Protein AF-A0A2H0V6Q1-F1 (afdb_monomer_lite)

Organism: NCBI:txid1974563

pLDDT: mean 87.44, std 11.14, range [54.31, 97.69]

Secondary structure (DSSP, 8-state):
-EEEEE--SHHHHHHHHHHHHTT-EEEEE-SSGGGGGG--

Structure (mmCIF, N/CA/C/O backbone):
data_AF-A0A2H0V6Q1-F1
#
_entry.id   AF-A0A2H0V6Q1-F1
#
loop_
_atom_site.group_PDB
_atom_site.id
_atom_site.type_symbol
_atom_site.label_atom_id
_atom_site.label_alt_id
_atom_site.label_comp_id
_atom_site.label_asym_id
_atom_site.label_entity_id
_atom_site.label_seq_id
_atom_site.pdbx_PDB_ins_code
_atom_site.Cartn_x
_atom_site.Cartn_y
_atom_site.Cartn_z
_atom_site.occupancy
_atom_site.B_iso_or_equiv
_atom_site.auth_seq_id
_atom_site.auth_comp_id
_atom_site.auth_asym_id
_atom_site.auth_atom_id
_atom_site.pdbx_PDB_model_num
ATOM 1 N N . MET A 1 1 ? -12.315 7.358 3.809 1.00 96.69 1 MET A N 1
ATOM 2 C CA . MET A 1 1 ? -12.060 8.171 2.589 1.00 96.69 1 MET A CA 1
ATOM 3 C C . MET A 1 1 ? -11.450 7.278 1.524 1.00 96.69 1 MET A C 1
ATOM 5 O O . MET A 1 1 ? -10.762 6.339 1.912 1.00 96.69 1 MET A O 1
ATOM 9 N N . LYS A 1 2 ? -11.685 7.571 0.238 1.00 96.56 2 LYS A N 1
ATOM 10 C CA . LYS A 1 2 ? -11.093 6.842 -0.894 1.00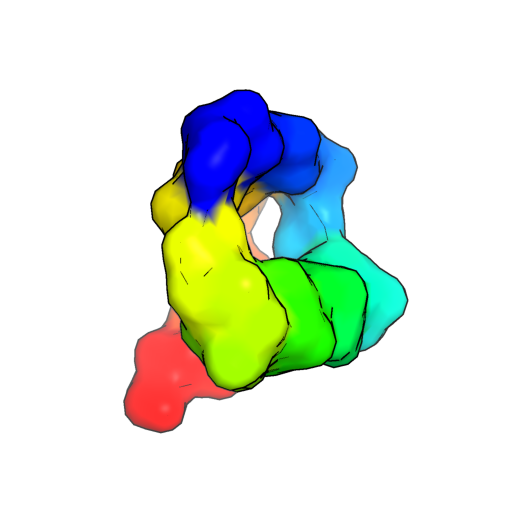 96.56 2 LYS A CA 1
ATOM 11 C C . LYS A 1 2 ? -9.916 7.626 -1.463 1.00 96.56 2 LYS A C 1
ATOM 13 O O . LYS A 1 2 ? -10.071 8.808 -1.755 1.00 96.56 2 LYS A O 1
ATOM 18 N N . ILE A 1 3 ? -8.753 6.992 -1.574 1.00 96.38 3 ILE A N 1
ATOM 19 C CA . ILE A 1 3 ? -7.500 7.638 -1.979 1.00 96.38 3 ILE A CA 1
ATOM 20 C C . ILE A 1 3 ? -6.859 6.825 -3.100 1.00 96.38 3 ILE A C 1
ATOM 22 O O . ILE A 1 3 ? -6.683 5.616 -2.969 1.00 96.38 3 ILE A O 1
ATOM 26 N N . ALA A 1 4 ? -6.482 7.493 -4.189 1.00 95.69 4 ALA A N 1
ATOM 27 C CA . ALA A 1 4 ? -5.717 6.890 -5.272 1.00 95.69 4 ALA A CA 1
ATOM 28 C C . ALA A 1 4 ? -4.240 7.298 -5.177 1.00 95.69 4 ALA A C 1
ATOM 30 O O . ALA A 1 4 ? -3.929 8.475 -4.999 1.00 95.69 4 ALA A O 1
ATOM 31 N N . ILE A 1 5 ? -3.334 6.331 -5.314 1.00 93.00 5 ILE A N 1
ATOM 32 C CA . ILE A 1 5 ? -1.885 6.549 -5.386 1.00 93.00 5 ILE A CA 1
ATOM 33 C C . ILE A 1 5 ? -1.401 6.081 -6.758 1.00 93.00 5 ILE A C 1
ATOM 35 O O . ILE A 1 5 ? -1.592 4.922 -7.124 1.00 93.00 5 ILE A O 1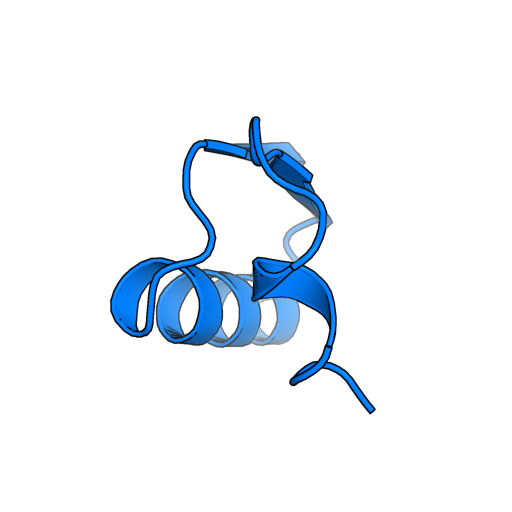
ATOM 39 N N . ILE A 1 6 ? -0.743 6.969 -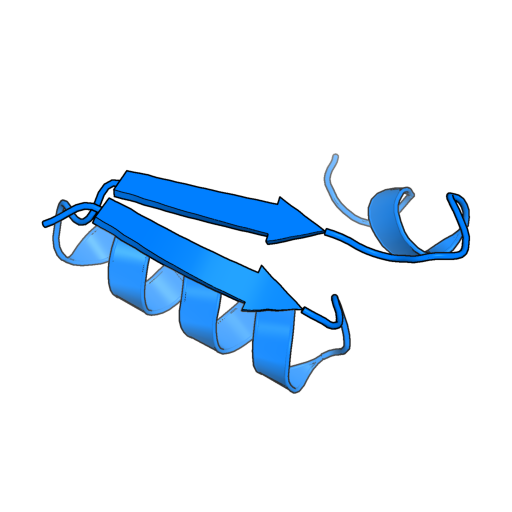7.502 1.00 92.50 6 ILE A N 1
ATOM 40 C CA . ILE A 1 6 ? -0.074 6.633 -8.762 1.00 92.50 6 ILE A CA 1
ATOM 41 C C . ILE A 1 6 ? 1.419 6.485 -8.468 1.00 92.50 6 ILE A C 1
ATOM 43 O O . ILE A 1 6 ? 2.066 7.459 -8.090 1.00 92.50 6 ILE A O 1
ATOM 47 N N . GLY A 1 7 ? 1.969 5.278 -8.610 1.00 87.75 7 GLY A N 1
ATOM 48 C CA . GLY A 1 7 ? 3.365 4.994 -8.258 1.00 87.75 7 GLY A CA 1
ATOM 49 C C . GLY A 1 7 ? 3.535 4.196 -6.957 1.00 87.75 7 GLY A C 1
ATOM 50 O O . GLY A 1 7 ? 3.503 4.733 -5.853 1.00 87.75 7 GLY A O 1
ATOM 51 N N . MET A 1 8 ? 3.836 2.905 -7.078 1.00 82.81 8 MET A N 1
ATOM 52 C CA . MET A 1 8 ? 4.155 1.972 -5.997 1.00 82.81 8 MET A CA 1
ATOM 53 C C . MET A 1 8 ? 5.668 1.930 -5.735 1.00 82.81 8 MET A C 1
ATOM 55 O O . MET A 1 8 ? 6.300 0.888 -5.746 1.00 82.81 8 MET A O 1
ATOM 59 N N . GLY A 1 9 ? 6.296 3.080 -5.510 1.00 86.38 9 GLY A N 1
ATOM 60 C CA . GLY A 1 9 ?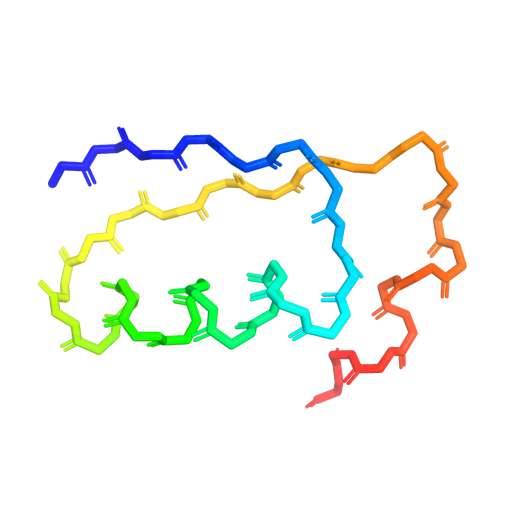 7.664 3.084 -4.980 1.00 86.38 9 GLY A CA 1
ATOM 61 C C . GLY A 1 9 ? 7.710 2.633 -3.511 1.00 86.38 9 GLY A C 1
ATOM 62 O O . GLY A 1 9 ? 6.674 2.448 -2.867 1.00 86.38 9 GLY A O 1
ATOM 63 N N . ARG A 1 10 ? 8.913 2.585 -2.922 1.00 87.50 10 ARG A N 1
ATOM 64 C CA . ARG A 1 10 ? 9.103 2.387 -1.466 1.00 87.50 10 ARG A CA 1
ATOM 65 C C . ARG A 1 10 ? 8.253 3.357 -0.631 1.00 87.50 10 ARG A C 1
ATOM 67 O O . ARG A 1 10 ? 7.621 2.959 0.345 1.00 87.50 10 ARG A O 1
ATOM 74 N N . MET A 1 11 ? 8.193 4.624 -1.047 1.00 89.69 11 MET A N 1
ATOM 75 C CA . MET A 1 11 ? 7.374 5.648 -0.393 1.00 89.69 11 MET A CA 1
ATOM 76 C C . MET A 1 11 ? 5.873 5.375 -0.549 1.00 89.69 11 MET A C 1
ATOM 78 O O . MET A 1 11 ? 5.154 5.395 0.447 1.00 89.69 11 MET A O 1
ATOM 82 N N . GLY A 1 12 ? 5.412 5.069 -1.768 1.00 89.94 12 GLY A N 1
ATOM 83 C CA . GLY A 1 12 ? 4.002 4.781 -2.055 1.00 89.94 12 GLY A CA 1
ATOM 84 C C . GLY A 1 12 ? 3.472 3.603 -1.237 1.00 89.94 12 GLY A C 1
ATOM 85 O O . GLY A 1 12 ? 2.404 3.703 -0.635 1.00 89.94 12 GLY A O 1
ATOM 86 N N . LYS A 1 13 ? 4.268 2.532 -1.107 1.00 89.38 13 LYS A N 1
ATOM 87 C CA . LYS A 1 13 ? 3.967 1.382 -0.238 1.00 89.38 13 LYS A CA 1
ATOM 88 C C . LYS A 1 13 ? 3.832 1.796 1.230 1.00 89.38 13 LYS A C 1
ATOM 90 O O . LYS A 1 13 ? 2.828 1.485 1.866 1.00 89.38 13 LYS A O 1
ATOM 95 N N . ASN A 1 14 ? 4.802 2.539 1.765 1.00 92.69 14 ASN A N 1
ATOM 96 C CA . ASN A 1 14 ? 4.761 2.986 3.160 1.00 92.69 14 ASN A CA 1
ATOM 97 C C . ASN A 1 14 ? 3.573 3.916 3.447 1.00 92.69 14 ASN A C 1
ATOM 99 O O . ASN A 1 14 ? 2.948 3.808 4.504 1.00 92.69 14 ASN A O 1
ATOM 103 N N . MET A 1 15 ? 3.234 4.804 2.510 1.00 94.50 15 MET A N 1
ATOM 104 C CA . MET A 1 15 ? 2.050 5.654 2.616 1.00 94.50 15 MET A CA 1
ATOM 105 C C . MET A 1 15 ? 0.764 4.834 2.609 1.00 94.50 15 MET A C 1
ATOM 107 O O . MET A 1 15 ? -0.058 5.004 3.507 1.00 94.50 15 MET A O 1
ATOM 111 N N . ALA A 1 16 ? 0.612 3.913 1.657 1.00 93.31 16 ALA A N 1
ATOM 112 C CA . ALA A 1 16 ? -0.556 3.045 1.582 1.00 93.31 16 ALA A CA 1
ATOM 113 C C . ALA A 1 16 ? -0.754 2.248 2.877 1.00 93.31 16 ALA A C 1
ATOM 115 O O . ALA A 1 16 ? -1.855 2.234 3.415 1.00 93.31 16 ALA A O 1
ATOM 116 N N . ILE A 1 17 ? 0.314 1.672 3.442 1.00 93.38 17 ILE A N 1
ATOM 117 C CA . ILE A 1 17 ? 0.251 0.942 4.719 1.00 93.38 17 ILE A CA 1
ATOM 118 C C . ILE A 1 17 ? -0.268 1.840 5.851 1.00 93.38 17 ILE A C 1
ATO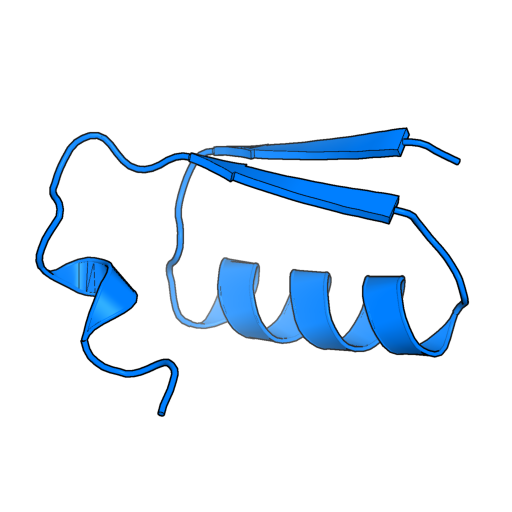M 120 O O . ILE A 1 17 ? -1.128 1.419 6.624 1.00 93.38 17 ILE A O 1
ATOM 124 N N . ARG A 1 18 ? 0.229 3.078 5.968 1.00 95.69 18 ARG A N 1
ATOM 125 C CA . ARG A 1 18 ? -0.235 4.028 6.997 1.00 95.69 18 ARG A CA 1
ATOM 126 C C . ARG A 1 18 ? -1.703 4.408 6.796 1.00 95.69 18 ARG A C 1
ATOM 128 O O . ARG A 1 18 ? -2.455 4.458 7.764 1.00 95.69 18 ARG A O 1
ATOM 135 N N . LEU A 1 19 ? -2.117 4.635 5.552 1.00 95.94 19 LEU A N 1
ATOM 136 C CA . LEU A 1 19 ? -3.497 4.977 5.213 1.00 95.94 19 LEU A CA 1
ATOM 137 C C . LEU A 1 19 ? -4.464 3.818 5.495 1.00 95.94 19 LEU A C 1
ATOM 139 O O . LEU A 1 19 ? -5.518 4.033 6.090 1.00 95.94 19 LEU A O 1
ATOM 143 N N . LEU A 1 20 ? -4.079 2.588 5.155 1.00 95.00 20 LEU A N 1
ATOM 144 C CA . LEU A 1 20 ? -4.854 1.387 5.468 1.00 95.00 20 LEU A CA 1
ATOM 145 C C . LEU A 1 20 ? -5.000 1.192 6.986 1.00 95.00 20 LEU A C 1
ATOM 147 O O . LEU A 1 20 ? -6.102 0.929 7.464 1.00 95.00 20 LEU A O 1
ATOM 151 N N . LYS A 1 21 ? -3.925 1.400 7.765 1.00 97.12 21 LYS A N 1
ATOM 152 C CA . LYS A 1 21 ? -3.975 1.362 9.243 1.00 97.12 21 LYS A CA 1
ATOM 153 C C . LYS A 1 21 ? -4.957 2.382 9.828 1.00 97.12 21 LYS A C 1
ATOM 155 O O . LYS A 1 21 ? -5.628 2.085 10.810 1.00 97.12 21 LYS A O 1
ATOM 160 N N . ASN A 1 22 ? -5.087 3.544 9.192 1.00 97.69 22 ASN A N 1
ATOM 161 C CA . ASN A 1 22 ? -6.039 4.591 9.568 1.00 97.69 22 ASN A CA 1
ATOM 162 C C . ASN A 1 22 ? -7.439 4.403 8.945 1.00 97.69 22 ASN A C 1
ATOM 164 O O . ASN A 1 22 ? -8.239 5.335 8.935 1.00 97.69 22 ASN A O 1
ATOM 168 N N . LYS A 1 23 ? -7.765 3.199 8.446 1.00 97.06 23 LYS A N 1
ATOM 169 C CA . LYS A 1 23 ? -9.078 2.836 7.878 1.00 97.06 23 LYS A CA 1
ATOM 170 C C . LYS A 1 23 ? -9.482 3.660 6.646 1.00 97.06 23 LYS A C 1
ATOM 172 O O . LYS A 1 23 ? -10.669 3.868 6.385 1.00 97.06 23 LYS A O 1
ATOM 177 N N . HIS A 1 24 ? -8.508 4.126 5.866 1.00 97.44 24 HIS A N 1
ATOM 178 C CA . HIS A 1 24 ? -8.771 4.681 4.539 1.00 97.44 24 HIS A CA 1
ATOM 179 C C . HIS A 1 24 ? -8.787 3.565 3.485 1.00 97.44 24 HIS A C 1
ATOM 181 O O . HIS A 1 24 ? -8.040 2.595 3.577 1.00 97.44 24 HIS A O 1
ATOM 187 N N . GLU A 1 25 ? -9.623 3.723 2.462 1.00 97.19 25 GLU A N 1
ATOM 188 C CA . GLU A 1 25 ? -9.679 2.839 1.299 1.00 97.19 25 GLU A CA 1
ATOM 189 C C . GLU A 1 25 ? -8.681 3.367 0.263 1.00 97.19 25 GLU A C 1
ATOM 191 O O . GLU A 1 25 ? -8.760 4.532 -0.137 1.00 97.19 25 GLU A O 1
ATOM 196 N N . VAL A 1 26 ? -7.706 2.545 -0.130 1.00 95.69 26 VAL A N 1
ATOM 197 C CA . VAL A 1 26 ? -6.589 2.972 -0.984 1.00 95.69 26 VAL A CA 1
ATOM 198 C C . VAL A 1 26 ? -6.540 2.127 -2.250 1.00 95.69 26 VAL A C 1
ATOM 200 O O . VAL A 1 26 ? -6.493 0.903 -2.176 1.00 95.69 26 VAL A O 1
ATOM 203 N N . VAL A 1 27 ? -6.493 2.785 -3.407 1.00 94.12 27 VAL A N 1
ATOM 204 C CA . VAL A 1 27 ? -6.263 2.162 -4.716 1.00 94.12 27 VAL A CA 1
ATOM 205 C C . VAL A 1 27 ? -4.889 2.589 -5.217 1.00 94.12 27 VAL A C 1
ATOM 207 O O . VAL A 1 27 ? -4.577 3.777 -5.229 1.00 94.12 27 VAL A O 1
ATOM 210 N N . ILE A 1 28 ? -4.055 1.635 -5.634 1.00 91.50 28 ILE A N 1
ATOM 211 C CA . ILE A 1 28 ? -2.699 1.917 -6.123 1.00 91.50 28 ILE A CA 1
ATOM 212 C C . ILE A 1 28 ? -2.579 1.494 -7.582 1.00 91.50 28 ILE A C 1
ATOM 214 O O . ILE A 1 28 ? -2.817 0.333 -7.920 1.00 91.50 28 ILE A O 1
ATOM 218 N N . PHE A 1 29 ? -2.141 2.414 -8.436 1.00 90.62 29 PHE A N 1
ATOM 219 C CA . PHE A 1 29 ? -1.940 2.165 -9.858 1.00 90.62 29 PHE A CA 1
ATOM 220 C C . PHE A 1 29 ? -0.493 2.423 -10.284 1.00 90.62 29 PHE A C 1
ATOM 222 O O . PHE A 1 29 ? 0.076 3.477 -10.000 1.00 90.62 29 PHE A O 1
ATOM 229 N N . ASN A 1 30 ? 0.069 1.472 -11.027 1.00 88.25 30 ASN A N 1
ATOM 230 C CA . ASN A 1 30 ? 1.356 1.568 -11.697 1.00 88.25 30 ASN A CA 1
ATOM 231 C C . ASN A 1 30 ? 1.233 1.185 -13.162 1.00 88.25 30 ASN A C 1
ATOM 233 O O . ASN A 1 30 ? 0.549 0.229 -13.515 1.00 88.25 30 ASN A O 1
ATOM 237 N N . ARG A 1 31 ? 2.008 1.876 -14.004 1.00 86.25 31 ARG A N 1
ATOM 238 C CA . ARG A 1 31 ? 2.125 1.544 -15.426 1.00 86.25 31 ARG A CA 1
ATOM 239 C C . ARG A 1 31 ? 2.775 0.173 -15.657 1.00 86.25 31 ARG A C 1
ATOM 241 O O . ARG A 1 31 ? 2.354 -0.542 -16.557 1.00 86.25 31 ARG A O 1
ATOM 248 N N . SER A 1 32 ? 3.789 -0.190 -14.864 1.00 82.00 32 SER A N 1
ATOM 249 C CA . SER A 1 32 ? 4.415 -1.521 -14.915 1.00 82.00 32 SER A CA 1
ATOM 250 C C . SER A 1 32 ? 3.871 -2.433 -13.816 1.00 82.00 32 SER A C 1
ATOM 252 O O . SER A 1 32 ? 3.736 -2.019 -12.662 1.00 82.00 32 SER A O 1
ATOM 254 N N . LYS A 1 33 ? 3.617 -3.697 -14.177 1.00 71.94 33 LYS A N 1
ATOM 255 C CA . LYS A 1 33 ? 3.176 -4.749 -13.254 1.00 71.94 33 LYS A CA 1
ATOM 256 C C . LYS A 1 33 ? 4.291 -5.266 -12.336 1.00 71.94 33 LYS A C 1
ATOM 258 O O . LYS A 1 33 ? 3.990 -5.892 -11.323 1.00 71.94 33 LYS A O 1
ATOM 263 N N . ASP A 1 34 ? 5.560 -5.009 -12.652 1.00 73.31 34 ASP A N 1
ATOM 264 C CA . ASP A 1 34 ? 6.691 -5.598 -11.918 1.00 73.31 34 ASP A CA 1
ATOM 265 C C . ASP A 1 34 ? 6.773 -5.153 -10.460 1.00 73.31 34 ASP A C 1
ATOM 267 O O . ASP A 1 34 ? 7.263 -5.882 -9.604 1.00 73.31 34 ASP A O 1
ATOM 271 N N . VAL A 1 35 ? 6.228 -3.979 -10.167 1.00 71.44 35 VAL A N 1
ATOM 272 C CA . VAL A 1 35 ? 6.323 -3.346 -8.854 1.00 71.44 35 VAL A CA 1
ATOM 273 C C . VAL A 1 35 ? 5.397 -3.999 -7.815 1.00 71.44 35 VAL A C 1
ATOM 275 O O . VAL A 1 35 ? 5.633 -3.894 -6.616 1.00 71.44 35 VAL A O 1
ATOM 278 N N . TYR A 1 36 ? 4.382 -4.747 -8.260 1.00 70.94 36 TYR A N 1
ATOM 279 C CA . TYR A 1 36 ? 3.451 -5.453 -7.374 1.00 70.94 36 TYR A CA 1
ATOM 280 C C . TYR A 1 36 ? 4.019 -6.768 -6.806 1.00 70.94 36 TYR A C 1
ATOM 282 O O . TYR A 1 36 ? 3.437 -7.326 -5.880 1.00 70.94 36 TYR A O 1
ATOM 290 N N . LYS A 1 37 ? 5.161 -7.265 -7.315 1.00 67.56 37 LYS A N 1
ATOM 291 C CA . LYS A 1 37 ? 5.765 -8.551 -6.896 1.00 67.56 37 LYS A CA 1
ATOM 292 C C . LYS A 1 37 ? 6.172 -8.601 -5.414 1.00 67.56 37 LYS A C 1
ATOM 294 O O . LYS A 1 37 ? 6.318 -9.690 -4.867 1.00 6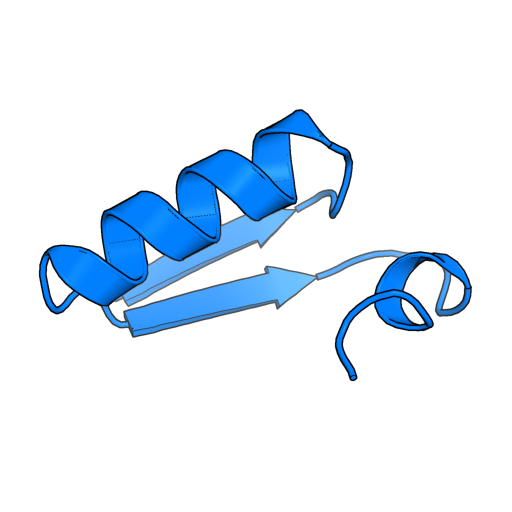7.56 37 LYS A O 1
ATOM 299 N N . GLU A 1 38 ? 6.342 -7.449 -4.766 1.00 66.44 38 GLU A N 1
ATOM 300 C CA . GLU A 1 38 ? 6.742 -7.334 -3.354 1.00 66.44 38 GLU A CA 1
ATOM 301 C C . GLU A 1 38 ? 5.567 -7.289 -2.357 1.00 66.44 38 GLU A C 1
ATOM 303 O O . GLU A 1 38 ? 5.789 -7.134 -1.151 1.00 66.44 38 GLU A O 1
ATOM 308 N N . MET A 1 39 ? 4.320 -7.366 -2.832 1.00 61.97 39 MET A N 1
ATOM 309 C CA . MET A 1 39 ? 3.133 -7.528 -1.987 1.00 61.97 39 MET A CA 1
ATOM 310 C C . MET A 1 39 ? 2.747 -9.011 -1.963 1.00 61.97 39 MET A C 1
ATOM 312 O O . MET A 1 39 ? 1.844 -9.431 -2.682 1.00 61.97 39 MET A O 1
ATOM 316 N N . LYS A 1 40 ? 3.490 -9.806 -1.187 1.00 54.31 40 LYS A N 1
ATOM 317 C CA . LYS A 1 40 ? 3.069 -11.146 -0.757 1.00 54.31 40 LYS A CA 1
ATOM 318 C C . LYS A 1 40 ? 2.403 -11.058 0.607 1.00 54.31 40 LYS A C 1
ATOM 320 O O . LYS A 1 40 ? 2.886 -10.236 1.420 1.00 54.31 40 LYS A O 1
#

Radius of gyration: 9.89 Å; chains: 1; bounding box: 21×19×25 Å

InterPro domains:
  IPR006115 6-phosphogluconate dehydrogenase, NADP-binding [PF03446] (2-39)
  IPR036291 NAD(P)-binding domain superfamily [SSF51735] (1-39)

Sequence (40 aa):
MKIAIIGMGRMGKNMAIRLLKNKHEVVIFNRSKDVYKEMK

Foldseek 3Di:
DEEEAEDLDPVSVVVVVVCVVVVYHYHYDYPDPPSCPPVD